Protein AF-A0A938YRW5-F1 (afdb_monomer)

Radius of gyration: 17.45 Å; Cα contacts (8 Å, |Δi|>4): 11; chains: 1; bounding box: 48×31×32 Å

Sequence (82 aa):
MRASSSSDAVLTDAGLAALRAATPGHAELVRSMVFDGLSPDLVAPLRAALEQVHEQVVAVGTLPRPPEQRRLPGLPADDQAR

pLDDT: mean 85.34, std 16.48, range [36.91, 98.25]

Organism: NCBI:txid363630

Foldseek 3Di:
DDDDDDDDDDQDPVNVVVCVVCVVVVVVVCCVPPPVPDDPVCPVVVVVVVVVVVVVCCVPHPDDDDPDDDDDPPDDDPPPDD

Mean predicted aligned error: 7.91 Å

Solvent-accessible surface area (backbone atoms only — not comparable to full-atom values): 5488 Å² total; per-residue (Å²): 135,84,83,79,86,86,76,90,86,76,88,45,72,70,54,51,52,50,47,63,68,44,46,63,63,50,52,52,49,49,38,61,75,58,49,73,78,44,62,76,83,50,52,62,58,52,50,54,53,51,52,54,51,47,53,51,47,51,72,73,47,89,60,78,78,76,75,90,79,79,78,68,88,90,61,80,75,89,86,81,80,128

Structure (mmCIF, N/CA/C/O backbone):
data_AF-A0A938YRW5-F1
#
_entry.id   AF-A0A938YRW5-F1
#
loop_
_atom_site.group_PDB
_atom_site.id
_atom_site.type_symbol
_atom_site.label_atom_id
_atom_site.label_alt_id
_atom_site.label_comp_id
_atom_site.label_asym_id
_atom_site.label_entity_id
_atom_site.label_seq_id
_atom_site.pdbx_PDB_ins_code
_atom_site.Cartn_x
_atom_site.Cartn_y
_atom_site.Cartn_z
_atom_site.occupancy
_atom_site.B_iso_or_equiv
_atom_site.auth_seq_id
_atom_site.auth_comp_id
_atom_site.auth_asym_id
_atom_site.auth_atom_id
_atom_site.pdbx_PDB_model_num
ATOM 1 N N . MET A 1 1 ? 30.900 19.174 -1.951 1.00 39.28 1 MET A N 1
ATOM 2 C CA . MET A 1 1 ? 29.773 19.001 -2.892 1.00 39.28 1 MET A CA 1
ATOM 3 C C . MET A 1 1 ? 29.707 17.517 -3.250 1.00 39.28 1 MET A C 1
ATOM 5 O O . MET A 1 1 ? 30.599 17.052 -3.944 1.00 39.28 1 MET A O 1
ATOM 9 N N . ARG A 1 2 ? 28.786 16.726 -2.673 1.00 47.94 2 ARG A N 1
ATOM 10 C CA . ARG A 1 2 ? 28.638 15.304 -3.049 1.00 47.94 2 ARG A CA 1
ATOM 11 C C . ARG A 1 2 ? 27.770 15.242 -4.306 1.00 47.94 2 ARG A C 1
ATOM 13 O O . ARG A 1 2 ? 26.644 15.727 -4.279 1.00 47.94 2 ARG A O 1
ATOM 20 N N . ALA A 1 3 ? 28.312 14.710 -5.397 1.00 52.25 3 ALA A N 1
ATOM 21 C CA . ALA A 1 3 ? 27.554 14.482 -6.620 1.00 52.25 3 ALA A CA 1
ATOM 22 C C . ALA A 1 3 ? 26.486 13.414 -6.346 1.00 52.25 3 ALA A C 1
ATOM 24 O O . ALA A 1 3 ? 26.817 12.312 -5.914 1.00 52.25 3 ALA A O 1
ATOM 25 N N . SER A 1 4 ? 25.215 13.753 -6.549 1.00 63.03 4 SER A N 1
ATOM 26 C CA . SER A 1 4 ? 24.131 12.769 -6.526 1.00 63.03 4 SER A CA 1
ATOM 27 C C . SER A 1 4 ? 24.090 12.103 -7.900 1.00 63.03 4 SER A C 1
ATOM 29 O O . SER A 1 4 ? 23.893 12.789 -8.900 1.00 63.03 4 SER A O 1
ATOM 31 N N . SER A 1 5 ? 24.334 10.794 -7.978 1.00 66.19 5 SER A N 1
ATOM 32 C CA . SER A 1 5 ? 24.188 10.040 -9.226 1.00 66.19 5 SER A CA 1
ATOM 33 C C . SER A 1 5 ? 22.703 9.787 -9.476 1.00 66.19 5 SER A C 1
ATOM 35 O O . SER A 1 5 ? 22.105 8.934 -8.824 1.00 66.19 5 SER A O 1
ATOM 37 N N . SER A 1 6 ? 22.098 10.549 -10.384 1.00 74.31 6 SER A N 1
ATOM 38 C CA . SER A 1 6 ? 20.726 10.296 -10.822 1.00 74.31 6 SER A CA 1
ATOM 39 C C . SER A 1 6 ? 20.724 9.127 -11.802 1.00 74.31 6 SER A C 1
ATOM 41 O O . SER A 1 6 ? 21.445 9.163 -12.798 1.00 74.31 6 SER A O 1
ATOM 43 N N . SER A 1 7 ? 19.929 8.100 -11.525 1.00 82.38 7 SER A N 1
ATOM 44 C CA . SER A 1 7 ? 19.654 6.999 -12.449 1.00 82.38 7 SER A CA 1
ATOM 45 C C . SER A 1 7 ? 18.151 6.871 -12.630 1.00 82.38 7 SER A C 1
ATOM 47 O O . SER A 1 7 ? 17.427 6.841 -11.633 1.00 82.38 7 SER A O 1
ATOM 49 N N . ASP A 1 8 ? 17.696 6.744 -13.871 1.00 85.88 8 ASP A N 1
ATOM 50 C CA . ASP A 1 8 ? 16.280 6.543 -14.158 1.00 85.88 8 ASP A CA 1
ATOM 51 C C . ASP A 1 8 ? 15.882 5.080 -13.945 1.00 85.88 8 ASP A C 1
ATOM 53 O O . ASP A 1 8 ? 16.540 4.155 -14.427 1.00 85.88 8 ASP A O 1
ATOM 57 N N . ALA A 1 9 ? 14.771 4.874 -13.239 1.00 88.75 9 ALA A N 1
ATOM 58 C CA . ALA A 1 9 ? 14.113 3.580 -13.121 1.00 88.75 9 ALA A CA 1
ATOM 59 C C . ALA A 1 9 ? 12.922 3.541 -14.087 1.00 88.75 9 ALA A C 1
ATOM 61 O O . ALA A 1 9 ? 11.943 4.262 -13.902 1.00 88.75 9 ALA A O 1
ATOM 62 N N . VAL A 1 10 ? 13.008 2.701 -15.122 1.00 93.62 10 VAL A N 1
ATOM 63 C CA . VAL A 1 10 ? 11.980 2.590 -16.169 1.00 93.62 10 VAL A CA 1
ATOM 64 C C . VAL A 1 10 ? 11.260 1.250 -16.054 1.00 93.62 10 VAL A C 1
ATOM 66 O O . VAL A 1 10 ? 11.896 0.196 -16.010 1.00 93.62 10 VAL A O 1
ATOM 69 N N . LEU A 1 11 ? 9.924 1.284 -16.021 1.00 95.25 11 LEU A N 1
ATOM 70 C CA . LEU A 1 11 ? 9.107 0.073 -16.061 1.00 95.25 11 LEU A CA 1
ATOM 71 C C . LEU A 1 11 ? 9.188 -0.551 -17.458 1.00 95.25 11 LEU A C 1
ATOM 73 O O . LEU A 1 11 ? 8.811 0.078 -18.444 1.00 95.25 11 LEU A O 1
ATOM 77 N N . THR A 1 12 ? 9.669 -1.789 -17.536 1.00 97.75 12 THR A N 1
ATOM 78 C CA . THR A 1 12 ? 9.749 -2.536 -18.797 1.00 97.75 12 THR A CA 1
ATOM 79 C C . THR A 1 12 ? 8.394 -3.121 -19.179 1.00 97.75 12 THR A C 1
ATOM 81 O O . THR A 1 12 ? 7.536 -3.331 -18.321 1.00 97.75 12 THR A O 1
ATOM 84 N N . ASP A 1 13 ? 8.224 -3.486 -20.449 1.00 98.12 13 ASP A N 1
ATOM 85 C CA . ASP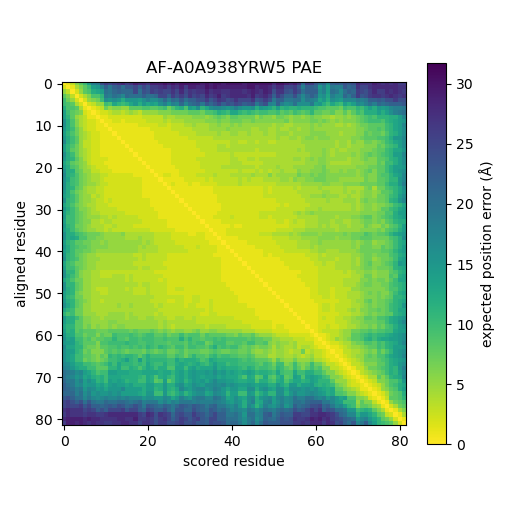 A 1 13 ? 7.005 -4.160 -20.915 1.00 98.12 13 ASP A CA 1
ATOM 86 C C . ASP A 1 13 ? 6.763 -5.488 -20.185 1.00 98.12 13 ASP A C 1
ATOM 88 O O . ASP A 1 13 ? 5.644 -5.784 -19.768 1.00 98.12 13 ASP A O 1
ATOM 92 N N . ALA A 1 14 ? 7.826 -6.265 -19.953 1.00 98.25 14 ALA A N 1
ATOM 93 C CA . ALA A 1 14 ? 7.751 -7.499 -19.173 1.00 98.25 14 ALA A CA 1
ATOM 94 C C . ALA A 1 14 ? 7.364 -7.229 -17.708 1.00 98.25 14 ALA A C 1
ATOM 96 O O . ALA A 1 14 ? 6.547 -7.952 -17.139 1.00 98.25 14 ALA A O 1
ATOM 97 N N . GLY A 1 15 ? 7.901 -6.161 -17.107 1.00 97.56 15 GLY A N 1
ATOM 98 C CA . GLY A 1 15 ? 7.530 -5.725 -15.761 1.00 97.56 15 GLY A CA 1
ATOM 99 C C . GLY A 1 15 ? 6.069 -5.282 -15.677 1.00 97.56 15 GLY A C 1
ATOM 100 O O . GLY A 1 15 ? 5.361 -5.655 -14.744 1.00 97.56 15 GLY A O 1
ATOM 101 N N . LEU A 1 16 ? 5.581 -4.549 -16.680 1.00 97.44 16 LEU A N 1
ATOM 102 C CA . LEU A 1 16 ? 4.179 -4.148 -16.771 1.00 97.44 16 LEU A CA 1
ATOM 103 C C . LEU A 1 16 ? 3.253 -5.360 -16.944 1.00 97.44 16 LEU A C 1
ATOM 105 O O . LEU A 1 16 ? 2.194 -5.412 -16.316 1.00 97.44 16 LEU A O 1
ATOM 109 N N . ALA A 1 17 ? 3.640 -6.341 -17.761 1.00 98.00 17 ALA A N 1
ATOM 110 C CA . ALA A 1 17 ? 2.891 -7.585 -17.920 1.00 98.00 17 ALA A CA 1
ATOM 111 C C . ALA A 1 17 ? 2.812 -8.366 -16.598 1.00 98.00 17 ALA A C 1
ATOM 113 O O . ALA A 1 17 ? 1.727 -8.797 -16.205 1.00 98.00 17 ALA A O 1
ATOM 114 N N . ALA A 1 18 ? 3.929 -8.469 -15.871 1.00 97.75 18 ALA A N 1
ATOM 115 C CA . ALA A 1 18 ? 3.968 -9.094 -14.551 1.00 97.75 18 ALA A CA 1
ATOM 116 C C . ALA A 1 18 ? 3.075 -8.357 -13.538 1.00 97.75 18 ALA A C 1
ATOM 118 O O . ALA A 1 18 ? 2.301 -8.997 -12.826 1.00 97.75 18 ALA A O 1
ATOM 119 N N . LEU A 1 19 ? 3.113 -7.019 -13.518 1.00 96.56 19 LEU A N 1
ATOM 120 C CA . LEU A 1 19 ? 2.256 -6.210 -12.650 1.00 96.56 19 LEU A CA 1
ATOM 121 C C . LEU A 1 19 ? 0.774 -6.467 -12.944 1.00 96.56 19 LEU A C 1
ATOM 123 O O . LEU A 1 19 ? -0.000 -6.722 -12.023 1.00 96.56 19 LEU A O 1
ATOM 127 N N . ARG A 1 20 ? 0.374 -6.458 -14.222 1.00 96.56 20 ARG A N 1
ATOM 128 C CA . ARG A 1 20 ? -1.016 -6.723 -14.632 1.00 96.56 20 ARG A CA 1
ATOM 129 C C . ARG A 1 20 ? -1.479 -8.122 -14.235 1.00 96.56 20 ARG A C 1
ATOM 131 O O . ARG A 1 20 ? -2.616 -8.264 -13.800 1.00 96.56 20 ARG A O 1
ATOM 138 N N . ALA A 1 21 ? -0.610 -9.124 -14.354 1.00 97.69 21 ALA A N 1
ATOM 139 C CA . ALA A 1 21 ? -0.919 -10.493 -13.955 1.00 97.69 21 ALA A CA 1
ATOM 140 C C . ALA A 1 21 ? -1.070 -10.641 -12.429 1.00 97.69 21 ALA A C 1
ATOM 142 O O . ALA A 1 21 ? -1.959 -11.350 -11.967 1.00 97.69 21 ALA A O 1
ATOM 143 N N . ALA A 1 22 ? -0.231 -9.956 -11.645 1.00 96.44 22 ALA A N 1
ATOM 144 C CA . ALA A 1 22 ? -0.230 -10.060 -10.187 1.00 96.44 22 ALA A CA 1
ATOM 145 C C . ALA A 1 22 ? -1.305 -9.199 -9.499 1.00 96.44 22 ALA A C 1
ATOM 147 O O . ALA A 1 22 ? -1.781 -9.566 -8.426 1.00 96.44 22 ALA A O 1
ATOM 148 N N . THR A 1 23 ? -1.682 -8.058 -10.091 1.00 94.44 23 THR A N 1
ATOM 149 C CA . THR A 1 23 ? -2.542 -7.048 -9.442 1.00 94.44 23 THR A CA 1
ATOM 150 C C . THR A 1 23 ? -3.871 -7.610 -8.921 1.00 94.44 23 THR A C 1
ATOM 152 O O . THR A 1 23 ? -4.180 -7.332 -7.763 1.00 94.44 23 THR A O 1
ATOM 155 N N . PRO A 1 24 ? -4.648 -8.411 -9.683 1.00 95.12 24 PRO A N 1
ATOM 156 C CA . PRO A 1 24 ? -5.927 -8.932 -9.193 1.00 95.12 24 PRO A CA 1
ATOM 157 C C . PRO A 1 24 ? -5.766 -9.799 -7.939 1.00 95.12 24 PRO A C 1
ATOM 159 O O . PRO A 1 24 ? -6.366 -9.503 -6.908 1.00 95.12 24 PRO A O 1
ATOM 162 N N . GLY A 1 25 ? -4.874 -10.796 -7.988 1.00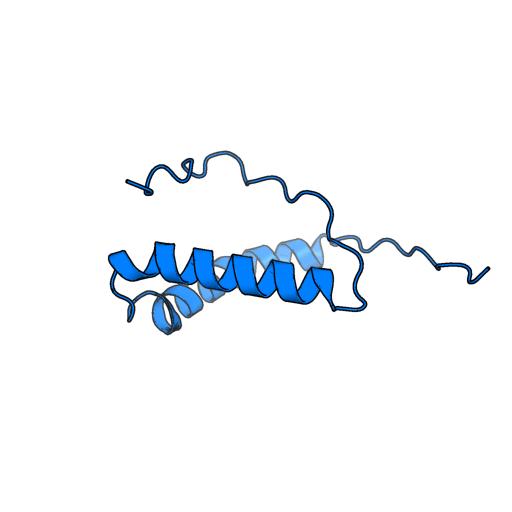 97.69 25 GLY A N 1
ATOM 163 C CA . GLY A 1 25 ? -4.628 -11.688 -6.853 1.00 97.69 25 GLY A CA 1
ATOM 164 C C . GLY A 1 25 ? -4.017 -10.967 -5.648 1.00 97.69 25 GLY A C 1
ATOM 165 O O . GLY A 1 25 ? -4.362 -11.260 -4.506 1.00 97.69 25 GLY A O 1
ATOM 166 N N . HIS A 1 26 ? -3.151 -9.976 -5.881 1.00 97.06 26 HIS A N 1
ATOM 167 C CA . HIS A 1 26 ? -2.620 -9.141 -4.805 1.00 97.06 26 HIS A CA 1
ATOM 168 C C . HIS A 1 26 ? -3.718 -8.306 -4.127 1.00 97.06 26 HIS A C 1
ATOM 170 O O . HIS A 1 26 ? -3.777 -8.260 -2.899 1.00 97.06 26 HIS A O 1
ATOM 176 N N . ALA A 1 27 ? -4.603 -7.676 -4.906 1.00 96.69 27 ALA A N 1
ATOM 177 C CA . ALA A 1 27 ? -5.699 -6.870 -4.375 1.00 96.69 27 ALA A CA 1
ATOM 178 C C . ALA A 1 27 ? -6.693 -7.716 -3.565 1.00 96.69 27 ALA A C 1
ATOM 180 O O . ALA A 1 27 ? -7.104 -7.304 -2.480 1.00 96.69 27 ALA A O 1
ATOM 181 N N . GLU A 1 28 ? -7.035 -8.913 -4.047 1.00 98.06 28 GLU A N 1
ATOM 182 C CA . GLU A 1 28 ? -7.879 -9.870 -3.319 1.00 98.06 28 GLU A CA 1
ATOM 183 C C . GLU A 1 28 ? -7.244 -10.290 -1.989 1.00 98.06 28 GLU A C 1
ATOM 185 O O . GLU A 1 28 ? -7.908 -10.279 -0.949 1.00 98.06 28 GLU A O 1
ATOM 190 N N . LEU A 1 29 ? -5.943 -10.590 -1.998 1.00 97.88 29 LEU A N 1
ATOM 191 C CA . LEU A 1 29 ? -5.216 -10.971 -0.793 1.00 97.88 29 LEU A CA 1
ATOM 192 C C . LEU A 1 29 ? -5.218 -9.843 0.245 1.00 97.88 29 LEU A C 1
ATOM 194 O O . LEU A 1 29 ? -5.589 -10.073 1.395 1.00 97.88 29 LEU A O 1
ATOM 198 N N . VAL A 1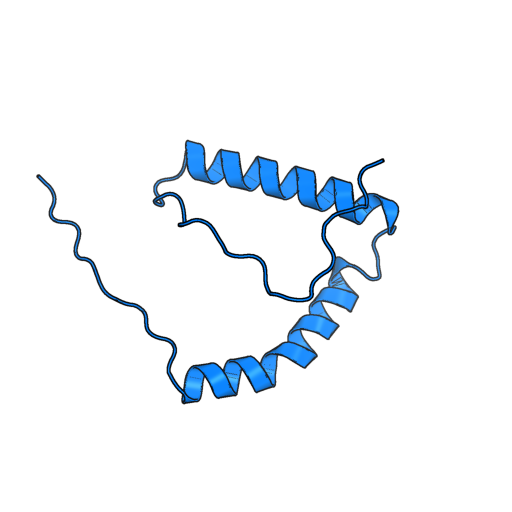 30 ? -4.870 -8.618 -0.162 1.00 97.19 30 VAL A N 1
ATOM 199 C CA . VAL A 1 30 ? -4.878 -7.436 0.718 1.00 97.19 30 VAL A CA 1
ATOM 200 C C . VAL A 1 30 ? -6.280 -7.166 1.262 1.00 97.19 30 VAL A C 1
ATOM 2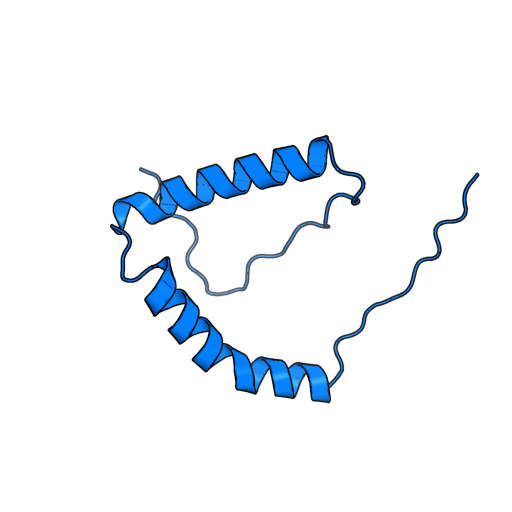02 O O . VAL A 1 30 ? -6.432 -6.912 2.459 1.00 97.19 30 VAL A O 1
ATOM 205 N N . ARG A 1 31 ? -7.313 -7.273 0.417 1.00 96.38 31 ARG A N 1
ATOM 206 C CA . ARG A 1 31 ? -8.711 -7.156 0.842 1.00 96.38 31 ARG A CA 1
ATOM 207 C C . ARG A 1 31 ? -9.027 -8.159 1.950 1.00 96.38 31 ARG A C 1
ATOM 209 O O . ARG A 1 31 ? -9.485 -7.738 3.005 1.00 96.38 31 ARG A O 1
ATOM 216 N N . SER A 1 32 ? -8.707 -9.438 1.755 1.00 97.75 32 SER A N 1
ATOM 217 C CA . SER A 1 32 ? -9.013 -10.489 2.736 1.00 97.75 32 SER A CA 1
ATOM 218 C C . SER A 1 32 ? -8.233 -10.364 4.051 1.00 97.75 32 SER A C 1
ATOM 220 O O . SER A 1 32 ? -8.786 -10.597 5.122 1.00 97.75 32 SER A O 1
ATOM 222 N N . MET A 1 33 ? -6.953 -9.986 3.990 1.00 96.81 33 MET A N 1
ATOM 223 C CA . MET A 1 33 ? -6.071 -9.983 5.161 1.00 96.81 33 MET A CA 1
ATOM 224 C C . MET A 1 33 ? -6.148 -8.699 5.983 1.00 96.81 33 MET A C 1
ATOM 226 O O . MET A 1 33 ? -5.891 -8.738 7.183 1.00 96.81 33 MET A O 1
ATOM 230 N N . VAL A 1 34 ? -6.455 -7.568 5.347 1.00 94.06 34 VAL A N 1
ATOM 231 C CA . VAL A 1 34 ? -6.406 -6.252 5.998 1.00 94.06 34 VAL A CA 1
ATOM 232 C C . VAL A 1 34 ? -7.800 -5.659 6.153 1.00 94.06 34 VAL A C 1
ATOM 234 O O . VAL A 1 34 ? -8.145 -5.194 7.236 1.00 94.06 34 VAL A O 1
ATOM 237 N N . PHE A 1 35 ? -8.605 -5.666 5.088 1.00 96.38 35 PHE A N 1
ATOM 238 C CA . PHE A 1 35 ? -9.831 -4.867 5.030 1.00 96.38 35 PHE A CA 1
ATOM 239 C C . PHE A 1 35 ? -11.101 -5.634 5.406 1.00 96.38 35 PHE A C 1
ATOM 241 O O . PHE A 1 35 ? -11.954 -5.062 6.073 1.00 96.38 35 PHE A O 1
ATOM 248 N N . ASP A 1 36 ? -11.231 -6.915 5.048 1.00 96.50 36 ASP A N 1
ATOM 249 C CA . ASP A 1 36 ? -12.430 -7.715 5.356 1.00 96.50 36 ASP A CA 1
ATOM 250 C C . ASP A 1 36 ? -12.623 -7.920 6.872 1.00 96.50 36 ASP A C 1
ATOM 252 O O . ASP A 1 36 ? -13.745 -8.112 7.337 1.00 96.50 36 ASP A O 1
ATOM 256 N N . GLY A 1 37 ? -11.541 -7.844 7.656 1.00 94.56 37 GLY A N 1
ATOM 257 C CA . GLY A 1 37 ? -11.583 -7.882 9.121 1.00 94.56 37 GLY A CA 1
ATOM 258 C C . GLY A 1 37 ? -11.768 -6.518 9.796 1.00 94.56 37 GLY A C 1
ATOM 259 O O . GLY A 1 37 ? -11.836 -6.460 11.024 1.00 94.56 37 GLY A O 1
ATOM 260 N N . LEU A 1 38 ? -11.818 -5.422 9.034 1.00 96.12 38 LEU A N 1
ATOM 261 C CA . LEU A 1 38 ? -11.861 -4.060 9.561 1.00 96.12 38 LEU A CA 1
ATOM 262 C C . LEU A 1 38 ? -13.281 -3.486 9.465 1.00 96.12 38 LEU A C 1
ATOM 264 O O . LEU A 1 38 ? -13.936 -3.593 8.431 1.00 96.12 38 LEU A O 1
ATOM 268 N N . SER A 1 39 ? -13.751 -2.824 10.529 1.00 96.12 39 SER A N 1
ATOM 269 C CA . SER A 1 39 ? -14.985 -2.031 10.435 1.00 96.12 39 SER A CA 1
ATOM 270 C C . SER A 1 39 ? -14.823 -0.945 9.357 1.00 96.12 39 SER A C 1
ATOM 272 O O . SER A 1 39 ? -13.786 -0.271 9.359 1.00 96.12 39 SER A O 1
ATOM 274 N N . PRO A 1 40 ? -15.819 -0.714 8.479 1.00 93.00 40 PRO A N 1
ATOM 275 C CA . PRO A 1 40 ? -15.757 0.348 7.472 1.00 93.00 40 PRO A CA 1
ATOM 276 C C . PRO A 1 40 ? -15.421 1.727 8.059 1.00 93.00 40 PRO A C 1
ATOM 278 O O . PRO A 1 40 ? -14.638 2.473 7.472 1.00 93.00 40 PRO A O 1
ATOM 281 N N . ASP A 1 41 ? -15.917 2.021 9.265 1.00 95.62 41 ASP A N 1
ATOM 282 C CA . ASP A 1 41 ? -15.686 3.289 9.972 1.00 95.62 41 ASP A CA 1
ATOM 283 C C . ASP A 1 41 ? -14.214 3.503 10.369 1.00 95.62 41 ASP A C 1
ATOM 285 O O . ASP A 1 41 ? -13.791 4.627 10.632 1.00 95.62 41 ASP A O 1
ATOM 289 N N . LEU A 1 42 ? -13.409 2.434 10.410 1.00 96.44 42 LEU A N 1
ATOM 290 C CA . LEU A 1 42 ? -11.991 2.490 10.774 1.00 96.44 42 LEU A CA 1
ATOM 291 C C . LEU A 1 42 ? -11.062 2.692 9.570 1.00 96.44 42 LEU A C 1
ATOM 293 O O . LEU A 1 42 ? -9.878 2.969 9.767 1.00 96.44 42 LEU A O 1
ATOM 297 N N . VAL A 1 43 ? -11.568 2.623 8.335 1.00 95.12 43 VAL A N 1
ATOM 298 C CA . VAL A 1 43 ? -10.747 2.806 7.124 1.00 95.12 43 VAL A CA 1
ATOM 299 C C . VAL A 1 43 ? -10.204 4.236 7.032 1.00 95.12 43 VAL A C 1
ATOM 301 O O . VAL A 1 43 ? -9.009 4.434 6.800 1.00 95.12 43 VAL A O 1
ATOM 304 N N . ALA A 1 44 ? -11.050 5.247 7.251 1.00 92.31 44 ALA A N 1
ATOM 305 C CA . ALA A 1 44 ? -10.625 6.646 7.205 1.00 92.31 44 ALA A CA 1
ATOM 306 C C . ALA A 1 44 ? -9.646 7.018 8.343 1.00 92.31 44 ALA A C 1
ATOM 308 O O . ALA A 1 44 ? -8.618 7.633 8.041 1.00 92.31 44 ALA A O 1
ATOM 309 N N . PRO A 1 45 ? -9.877 6.614 9.610 1.00 96.38 45 PRO A N 1
ATOM 310 C CA . PRO A 1 45 ? -8.892 6.757 10.684 1.00 96.38 45 PRO A CA 1
ATOM 311 C C . PRO A 1 45 ? -7.555 6.057 10.407 1.00 96.38 45 PRO A C 1
ATOM 313 O O . PRO A 1 45 ? -6.503 6.643 10.660 1.00 96.38 45 PRO A O 1
ATOM 316 N N . LEU A 1 46 ? -7.574 4.836 9.855 1.00 96.19 46 LEU A N 1
ATOM 317 C CA . LEU A 1 46 ? -6.352 4.107 9.498 1.00 96.19 46 LEU A CA 1
ATOM 318 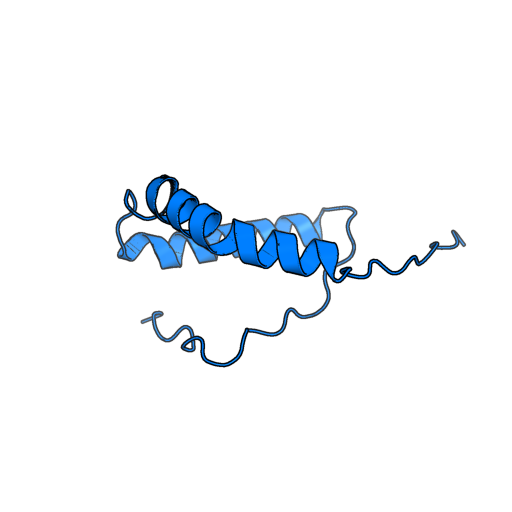C C . LEU A 1 46 ? -5.528 4.878 8.460 1.00 96.19 46 LEU A C 1
ATOM 320 O O . LEU A 1 46 ? -4.320 5.039 8.632 1.00 96.19 46 LEU A O 1
ATOM 324 N N . ARG A 1 47 ? -6.183 5.394 7.413 1.00 94.62 47 ARG A N 1
ATOM 325 C CA . ARG A 1 47 ? -5.542 6.262 6.418 1.00 94.62 47 ARG A CA 1
ATOM 326 C C . ARG A 1 47 ? -4.885 7.473 7.083 1.00 94.62 47 ARG A C 1
ATOM 328 O O . ARG A 1 47 ? -3.700 7.696 6.865 1.00 94.62 47 ARG A O 1
ATOM 335 N N . ALA A 1 48 ? -5.624 8.208 7.917 1.00 96.19 48 ALA A N 1
ATOM 336 C CA . ALA A 1 48 ? -5.109 9.411 8.573 1.00 96.19 48 ALA A CA 1
ATOM 337 C C . ALA A 1 48 ? -3.870 9.115 9.439 1.00 96.19 48 ALA A C 1
ATOM 339 O O . ALA A 1 48 ? -2.882 9.847 9.389 1.00 96.19 48 ALA A O 1
ATOM 340 N N . ALA A 1 49 ? -3.888 8.008 10.188 1.00 97.69 49 ALA A N 1
ATOM 341 C CA . ALA A 1 49 ? -2.742 7.584 10.985 1.00 97.69 49 ALA A CA 1
ATOM 342 C C . ALA A 1 49 ? -1.515 7.263 10.110 1.00 97.69 49 ALA A C 1
ATOM 344 O O . ALA A 1 49 ? -0.404 7.692 10.421 1.00 97.69 49 ALA A O 1
ATOM 345 N N . LEU A 1 50 ? -1.701 6.543 8.998 1.00 97.00 50 LEU A N 1
ATOM 346 C CA . LEU A 1 50 ? -0.611 6.200 8.078 1.00 97.00 50 LEU A CA 1
ATOM 347 C C . LEU A 1 50 ? -0.042 7.427 7.352 1.00 97.00 50 LEU A C 1
ATOM 349 O O . LEU A 1 50 ? 1.170 7.503 7.165 1.00 97.00 50 LEU A O 1
ATOM 353 N N . GLU A 1 51 ? -0.878 8.403 6.994 1.00 93.62 51 GLU A N 1
ATOM 354 C CA . GLU A 1 51 ? -0.440 9.683 6.419 1.00 93.62 51 GLU A CA 1
ATOM 355 C C . GLU A 1 51 ? 0.428 10.474 7.409 1.00 93.62 51 GLU A C 1
ATOM 357 O O . GLU A 1 51 ? 1.496 10.967 7.045 1.00 93.62 51 GLU A O 1
ATOM 362 N N . GLN A 1 52 ? 0.038 10.529 8.686 1.00 96.00 52 GLN A N 1
ATOM 363 C CA . GLN A 1 52 ? 0.848 11.171 9.727 1.00 96.00 52 GLN A CA 1
ATOM 364 C C . GLN A 1 52 ? 2.192 10.464 9.938 1.00 96.00 52 GLN A C 1
ATOM 366 O O . GLN A 1 52 ? 3.229 11.121 10.051 1.00 96.00 52 GLN A O 1
ATOM 371 N N . VAL A 1 53 ? 2.196 9.127 9.957 1.00 95.56 53 VAL A N 1
ATOM 372 C CA . VAL A 1 53 ? 3.435 8.337 10.032 1.00 95.56 53 VAL A CA 1
ATOM 373 C C . VAL A 1 53 ? 4.316 8.597 8.809 1.00 95.56 53 VAL A C 1
ATOM 375 O O . VAL A 1 53 ? 5.526 8.758 8.961 1.00 95.56 53 VAL A O 1
ATOM 378 N N . HIS A 1 54 ? 3.733 8.683 7.610 1.00 91.81 54 HIS A N 1
ATOM 379 C CA . HIS A 1 54 ? 4.469 9.002 6.389 1.00 91.81 54 HIS A CA 1
ATOM 380 C C . HIS A 1 54 ? 5.150 10.371 6.477 1.00 91.81 54 HIS A C 1
ATOM 382 O O . HIS A 1 54 ? 6.353 10.463 6.234 1.00 91.81 54 HIS A O 1
ATOM 388 N N . GLU A 1 55 ? 4.426 11.416 6.887 1.00 92.31 55 GLU A N 1
ATOM 389 C CA . GLU A 1 55 ? 5.006 12.754 7.054 1.00 92.31 55 GLU A CA 1
ATOM 390 C C . GLU A 1 55 ? 6.117 12.768 8.109 1.00 92.31 55 GLU A C 1
ATOM 392 O O . GLU A 1 55 ? 7.157 13.389 7.892 1.00 92.31 55 GLU A O 1
ATOM 397 N N . GLN A 1 56 ? 5.965 12.016 9.203 1.00 94.50 56 GLN A N 1
ATOM 398 C CA . GLN A 1 56 ? 7.031 11.862 10.191 1.00 94.50 56 GLN A CA 1
ATOM 399 C C . GLN A 1 56 ? 8.274 11.205 9.576 1.00 94.50 56 GLN A C 1
ATOM 401 O O . GLN A 1 56 ? 9.384 11.700 9.772 1.00 94.50 56 GLN A O 1
ATOM 406 N N . VAL A 1 57 ? 8.105 10.119 8.813 1.00 93.44 57 VAL A N 1
ATOM 407 C CA . VAL A 1 57 ? 9.207 9.429 8.122 1.00 93.44 57 VAL A CA 1
ATOM 408 C C . VAL A 1 57 ? 9.891 10.350 7.115 1.00 93.44 57 VAL A C 1
ATOM 410 O O . VAL A 1 57 ? 11.115 10.349 7.044 1.00 93.44 57 VAL A O 1
ATOM 413 N N . VAL A 1 58 ? 9.142 11.164 6.370 1.00 91.38 58 VAL A N 1
ATOM 414 C CA . VAL A 1 58 ? 9.714 12.150 5.440 1.00 91.38 58 VAL A CA 1
ATOM 415 C C . VAL A 1 58 ? 10.462 13.256 6.190 1.00 91.38 58 VAL A C 1
ATOM 417 O O . VAL A 1 58 ? 11.514 13.693 5.732 1.00 91.38 58 VAL A O 1
ATOM 420 N N . ALA A 1 59 ? 9.954 13.702 7.341 1.00 91.19 59 ALA A N 1
ATOM 421 C CA . ALA A 1 59 ? 10.560 14.778 8.121 1.00 91.19 59 ALA A CA 1
ATOM 422 C C . ALA A 1 59 ? 11.887 14.376 8.783 1.00 91.19 59 ALA A C 1
ATOM 424 O O . ALA A 1 59 ? 12.798 15.199 8.866 1.00 91.19 59 ALA A O 1
ATOM 425 N N . VAL A 1 60 ? 11.998 13.134 9.2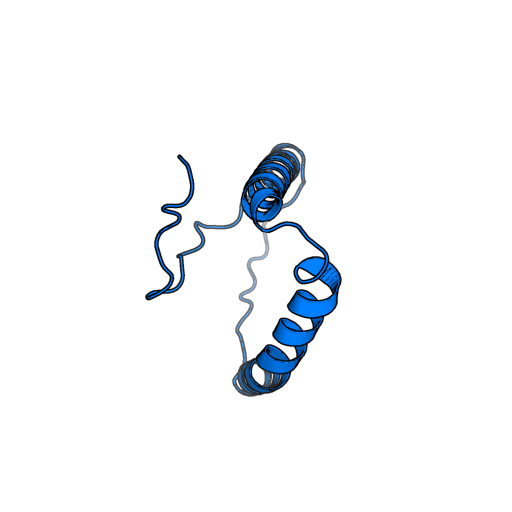72 1.00 93.00 60 VAL A N 1
ATOM 426 C CA . VAL A 1 60 ? 13.189 12.665 10.013 1.00 93.00 60 VAL A CA 1
ATOM 427 C C . VAL A 1 60 ? 14.068 11.694 9.229 1.00 93.00 60 VAL A C 1
ATOM 429 O O . VAL A 1 60 ? 15.187 11.398 9.649 1.00 93.00 60 VAL A O 1
ATOM 432 N N . GLY A 1 61 ? 13.561 11.152 8.125 1.00 89.81 61 GLY A N 1
ATOM 433 C CA . GLY A 1 61 ? 14.243 10.159 7.310 1.00 89.81 61 GLY A CA 1
ATOM 434 C C . GLY A 1 61 ? 15.323 10.752 6.412 1.00 89.81 61 GLY A C 1
ATOM 435 O O . GLY A 1 61 ? 15.471 11.959 6.249 1.00 89.81 61 GLY A O 1
ATOM 436 N N . THR A 1 62 ? 16.094 9.860 5.796 1.00 87.50 62 THR A N 1
ATOM 437 C CA . THR A 1 62 ? 17.168 10.219 4.859 1.00 87.50 62 THR A CA 1
ATOM 438 C C . THR A 1 62 ? 16.726 10.179 3.397 1.00 87.50 62 THR A C 1
ATOM 440 O O . THR A 1 62 ? 17.504 10.539 2.513 1.00 87.50 62 THR A O 1
ATOM 443 N N . LEU A 1 63 ? 15.497 9.725 3.129 1.00 83.31 63 LEU A N 1
ATOM 444 C CA . LEU A 1 63 ? 14.949 9.657 1.780 1.00 83.31 63 LEU A CA 1
ATOM 445 C C . LEU A 1 63 ? 14.437 11.036 1.342 1.00 83.31 63 LEU A C 1
ATOM 447 O O . LEU A 1 63 ? 13.800 11.731 2.134 1.00 83.31 63 LEU A O 1
ATOM 451 N N . PRO A 1 64 ? 14.680 11.437 0.082 1.00 81.88 64 PRO A N 1
ATOM 452 C CA . PRO A 1 64 ? 14.103 12.660 -0.455 1.00 81.88 64 PRO A CA 1
ATOM 453 C C . PRO A 1 64 ? 12.574 12.557 -0.475 1.00 81.88 64 PRO A C 1
ATOM 455 O O . PRO A 1 64 ? 12.022 11.481 -0.717 1.00 81.88 64 PRO A O 1
ATOM 458 N N . ARG A 1 65 ? 11.889 13.688 -0.253 1.00 84.62 65 ARG A N 1
ATOM 459 C CA . ARG A 1 65 ? 10.426 13.753 -0.358 1.00 84.62 65 ARG A CA 1
ATOM 460 C C . ARG A 1 65 ? 10.008 13.267 -1.756 1.00 84.62 65 ARG A C 1
ATOM 462 O O . ARG A 1 65 ? 10.546 13.779 -2.743 1.00 84.62 65 ARG A O 1
ATOM 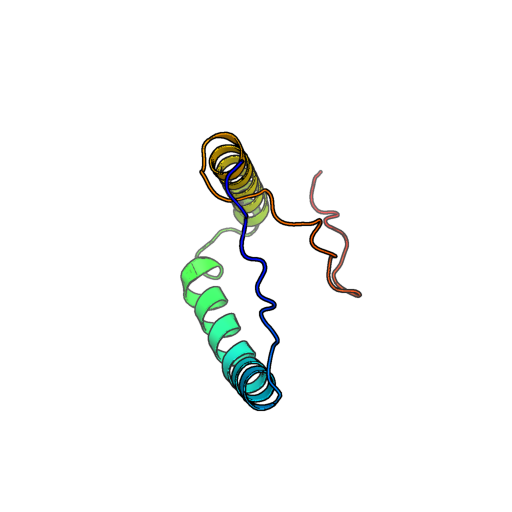469 N N . PRO A 1 66 ? 9.078 12.300 -1.861 1.00 82.31 66 PRO A N 1
ATOM 470 C CA . PRO A 1 66 ? 8.584 11.865 -3.158 1.00 82.31 66 PRO A CA 1
ATOM 471 C C . PRO A 1 66 ? 7.888 13.031 -3.880 1.00 82.31 66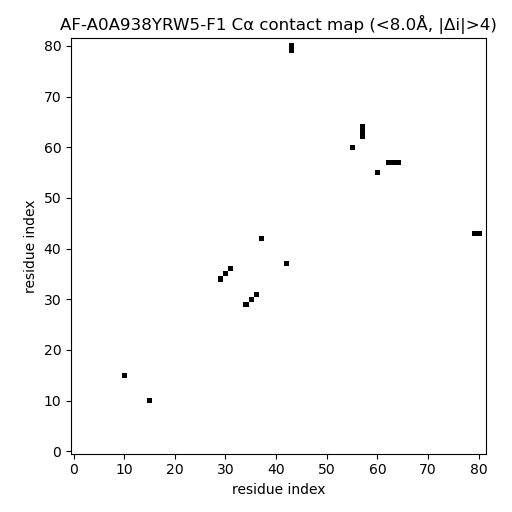 PRO A C 1
ATOM 473 O O . PRO A 1 66 ? 7.304 13.900 -3.226 1.00 82.31 66 PRO A O 1
ATOM 476 N N . PRO A 1 67 ? 7.945 13.077 -5.222 1.00 81.00 67 PRO A N 1
ATOM 477 C CA . PRO A 1 67 ? 7.188 14.059 -5.987 1.00 81.00 67 PRO A CA 1
ATOM 478 C C . PRO A 1 67 ? 5.684 13.876 -5.755 1.00 81.00 67 PRO A C 1
ATOM 480 O O . PRO A 1 67 ? 5.235 12.805 -5.343 1.00 81.00 67 PRO A O 1
ATOM 483 N N . GLU A 1 68 ? 4.904 14.916 -6.050 1.00 80.50 68 GLU A N 1
ATOM 484 C CA . GLU A 1 68 ? 3.448 14.874 -5.919 1.00 80.50 68 GLU A CA 1
ATOM 485 C C . GLU A 1 68 ? 2.868 13.680 -6.696 1.00 80.50 68 GLU A C 1
ATOM 487 O O . GLU A 1 68 ? 3.011 13.562 -7.918 1.00 80.50 68 GLU A O 1
ATOM 492 N N . GLN A 1 69 ? 2.232 12.761 -5.970 1.00 72.31 69 GLN A N 1
ATOM 493 C CA . GLN A 1 69 ? 1.643 11.565 -6.552 1.00 72.31 69 GLN A CA 1
ATOM 494 C C . GLN A 1 69 ? 0.279 11.922 -7.140 1.00 72.31 69 GLN A C 1
ATOM 496 O O . GLN A 1 69 ? -0.671 12.234 -6.423 1.00 72.31 69 GLN A O 1
ATOM 501 N N . ARG A 1 70 ? 0.161 11.865 -8.468 1.00 74.69 70 ARG A N 1
ATOM 502 C CA . ARG A 1 70 ? -1.111 12.120 -9.149 1.00 74.69 70 ARG A CA 1
ATOM 503 C C . ARG A 1 70 ? -2.116 11.010 -8.824 1.00 74.69 70 ARG A C 1
ATOM 505 O O . ARG A 1 70 ? -1.851 9.838 -9.089 1.00 74.69 70 ARG A O 1
ATOM 512 N N . ARG A 1 71 ? -3.296 11.389 -8.320 1.00 70.94 71 ARG A N 1
ATOM 513 C CA . ARG A 1 71 ? -4.428 10.465 -8.128 1.00 70.94 71 ARG A CA 1
ATOM 514 C C . ARG A 1 71 ? -4.842 9.858 -9.476 1.00 70.94 71 ARG A C 1
ATOM 516 O O . ARG A 1 71 ? -4.885 10.556 -10.491 1.00 70.94 71 ARG A O 1
ATOM 523 N N . LEU A 1 72 ? -5.156 8.563 -9.487 1.00 68.44 72 LEU A N 1
ATOM 524 C CA . LEU A 1 72 ? -5.641 7.885 -10.689 1.00 68.44 72 LEU A CA 1
ATOM 525 C C . LEU A 1 72 ? -7.003 8.468 -11.124 1.00 68.44 72 LEU A C 1
ATOM 527 O O . LEU A 1 72 ? -7.894 8.609 -10.282 1.00 68.44 72 LEU A O 1
ATOM 531 N N . PRO A 1 73 ? -7.189 8.800 -12.416 1.00 69.56 73 PRO A N 1
ATOM 532 C CA . PRO A 1 73 ? -8.468 9.283 -12.930 1.00 69.56 73 PRO A CA 1
ATOM 533 C C . PRO A 1 73 ? -9.598 8.268 -12.709 1.00 69.56 73 PRO A C 1
ATOM 535 O O . PRO A 1 73 ? -9.405 7.074 -12.923 1.00 69.56 73 PRO A O 1
ATOM 538 N N . GLY A 1 74 ? -10.786 8.745 -12.325 1.00 65.00 74 GLY A N 1
ATOM 539 C CA . GLY A 1 74 ? -11.985 7.910 -12.169 1.00 65.00 74 GLY A CA 1
ATOM 540 C C . GLY A 1 74 ? -12.168 7.266 -10.790 1.00 65.00 74 GLY A C 1
ATOM 541 O O . GLY A 1 74 ? -13.198 6.636 -10.564 1.00 65.00 74 GLY A O 1
ATOM 542 N N . LEU A 1 75 ? -11.230 7.450 -9.855 1.00 65.12 75 LEU A N 1
ATOM 543 C CA . LEU A 1 75 ? -11.488 7.163 -8.443 1.00 65.12 75 LEU A CA 1
ATOM 544 C C . LEU A 1 75 ? -12.323 8.304 -7.839 1.00 65.12 75 LEU A C 1
ATOM 546 O O . LEU A 1 75 ? -12.009 9.469 -8.111 1.00 65.12 75 LEU A O 1
ATOM 550 N N . PRO A 1 76 ? -13.367 8.008 -7.038 1.00 61.03 76 PRO A N 1
ATOM 551 C CA . PRO A 1 76 ? -14.128 9.050 -6.362 1.00 61.03 76 PRO A CA 1
ATOM 552 C C . PRO A 1 76 ? -13.184 9.937 -5.536 1.00 61.03 76 PRO A C 1
ATOM 554 O O . PRO A 1 76 ? -12.169 9.473 -5.003 1.00 61.03 76 PRO A O 1
ATOM 557 N N . ALA A 1 77 ? -13.491 11.234 -5.470 1.00 63.03 77 ALA A N 1
ATOM 558 C CA . ALA A 1 77 ? -12.864 12.107 -4.485 1.00 63.03 77 ALA A CA 1
ATOM 559 C C . ALA A 1 77 ? -13.158 11.551 -3.083 1.00 63.03 77 ALA A C 1
ATOM 561 O O . ALA A 1 77 ? -14.166 10.866 -2.894 1.00 63.03 77 ALA A O 1
ATOM 562 N N . ASP A 1 78 ? -12.283 11.816 -2.113 1.00 62.31 78 ASP A N 1
ATOM 563 C CA . ASP A 1 78 ? -12.479 11.348 -0.737 1.00 62.31 78 ASP A CA 1
ATOM 564 C C . ASP A 1 78 ? -13.592 12.163 -0.063 1.00 62.31 78 ASP A C 1
ATOM 566 O O . ASP A 1 78 ? -13.339 12.961 0.831 1.00 62.31 78 ASP A O 1
ATOM 570 N N . ASP A 1 79 ? -14.833 11.974 -0.499 1.00 50.12 79 ASP A N 1
ATOM 571 C CA . ASP A 1 79 ? -16.017 12.672 0.008 1.00 50.12 79 ASP A CA 1
ATOM 572 C C . ASP A 1 79 ? -16.655 11.914 1.190 1.00 50.12 79 ASP A C 1
ATOM 574 O O . ASP A 1 79 ? -17.866 11.898 1.384 1.00 50.12 79 ASP A O 1
ATOM 578 N N . GLN A 1 80 ? -15.820 11.254 2.000 1.00 46.78 80 GLN A N 1
ATOM 579 C CA . GLN A 1 80 ? -16.212 10.552 3.231 1.00 46.78 80 GLN A CA 1
ATOM 580 C C . GLN A 1 80 ? -15.438 11.089 4.439 1.00 46.78 80 GLN A C 1
ATOM 582 O O . GLN A 1 80 ? -14.799 10.351 5.187 1.00 46.78 80 GLN A O 1
ATOM 587 N N . ALA A 1 81 ? -15.467 12.408 4.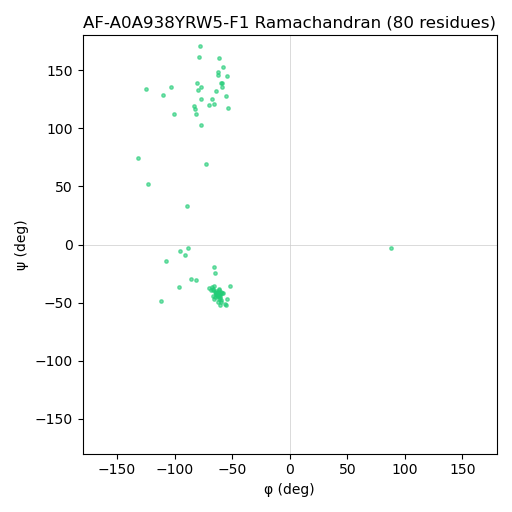600 1.00 37.28 81 ALA A N 1
ATOM 588 C CA . ALA A 1 81 ? -15.066 13.086 5.824 1.00 37.28 81 ALA A CA 1
ATOM 589 C C . ALA A 1 81 ? -16.154 14.098 6.198 1.00 37.28 81 ALA A C 1
ATOM 591 O O . ALA A 1 81 ? -16.003 15.306 6.007 1.00 37.28 81 ALA A O 1
ATOM 592 N N . ARG A 1 82 ? -17.275 13.592 6.708 1.00 36.91 82 ARG A N 1
ATOM 593 C CA . ARG A 1 82 ? -18.165 14.385 7.547 1.00 36.91 82 ARG A CA 1
ATOM 594 C C . ARG A 1 82 ? -18.729 13.550 8.677 1.00 36.91 82 ARG A C 1
ATOM 596 O O . ARG A 1 82 ? -19.020 12.364 8.421 1.00 36.91 82 ARG A O 1
#

Secondary structure (DSSP, 8-state):
-PPP--------HHHHHHHHHHHHHHHHHHIIIIITTS-GGGHHHHHHHHHHHHHHHHHHSSSPPPPP-PPPTTSPP-----

InterPro domains:
  IPR036388 Winged helix-like DNA-binding domain superfamily [G3DSA:1.10.10.10] (5-59)